Protein AF-A0A3D2TWD4-F1 (afdb_monomer)

Structure (mmCIF, N/CA/C/O backbone):
data_AF-A0A3D2TWD4-F1
#
_entry.id   AF-A0A3D2TWD4-F1
#
loop_
_atom_site.group_PDB
_atom_site.id
_atom_site.type_symbol
_atom_site.label_atom_id
_atom_site.label_alt_id
_atom_site.label_comp_id
_atom_site.label_asym_id
_atom_site.label_entity_id
_atom_site.label_seq_id
_atom_site.pdbx_PDB_ins_code
_atom_site.Cartn_x
_atom_site.Cartn_y
_atom_site.Cartn_z
_atom_site.occupancy
_atom_site.B_iso_or_equiv
_atom_site.auth_seq_id
_atom_site.auth_comp_id
_atom_site.auth_asym_id
_atom_site.auth_atom_id
_atom_site.pdbx_PDB_model_num
ATOM 1 N N . MET A 1 1 ? -10.512 9.944 16.719 1.00 63.16 1 MET A N 1
ATOM 2 C CA . MET A 1 1 ? -9.626 8.929 16.095 1.00 63.16 1 MET A CA 1
ATOM 3 C C . MET A 1 1 ? -8.364 8.806 16.935 1.00 63.16 1 MET A C 1
ATOM 5 O O . MET A 1 1 ? -7.641 9.792 17.047 1.00 63.16 1 MET A O 1
ATOM 9 N N . GLY A 1 2 ? -8.127 7.648 17.560 1.00 77.75 2 GLY A N 1
ATOM 10 C CA . GLY A 1 2 ? -6.915 7.413 18.357 1.00 77.75 2 GLY A CA 1
ATOM 11 C C . GLY A 1 2 ? -5.635 7.606 17.533 1.00 77.75 2 GLY A C 1
ATOM 12 O O . GLY A 1 2 ? -5.657 7.431 16.312 1.00 77.75 2 GLY A O 1
ATOM 13 N N . LYS A 1 3 ? -4.520 7.969 18.187 1.00 77.75 3 LYS A N 1
ATOM 14 C CA . LYS A 1 3 ? -3.221 8.231 17.528 1.00 77.75 3 LYS A CA 1
ATOM 15 C C . LYS A 1 3 ? -2.809 7.096 16.573 1.00 77.75 3 LYS A C 1
ATOM 17 O O . LYS A 1 3 ? -2.406 7.384 15.452 1.00 77.75 3 LYS A O 1
ATOM 22 N N . GLY A 1 4 ? -3.022 5.832 16.955 1.00 79.12 4 GLY A N 1
ATOM 23 C CA . GLY A 1 4 ? -2.732 4.667 16.105 1.00 79.12 4 GLY A CA 1
ATOM 24 C C . GLY A 1 4 ? -3.554 4.602 14.809 1.00 79.12 4 GLY A C 1
ATOM 25 O O . GLY A 1 4 ? -3.020 4.252 13.762 1.00 79.12 4 GLY A O 1
ATOM 26 N N . LEU A 1 5 ? -4.822 5.030 14.834 1.00 82.44 5 LEU A N 1
ATOM 27 C CA . LEU A 1 5 ? -5.683 5.030 13.645 1.00 82.44 5 LEU A CA 1
ATOM 28 C C . LEU A 1 5 ? -5.252 6.099 12.631 1.00 82.44 5 LEU A C 1
ATOM 30 O O . LEU A 1 5 ? -5.342 5.876 11.428 1.00 82.44 5 LEU A O 1
ATOM 34 N N . LYS A 1 6 ? -4.753 7.252 13.105 1.00 82.81 6 LYS A N 1
ATOM 35 C CA . LYS A 1 6 ? -4.162 8.272 12.222 1.00 82.81 6 LYS A CA 1
ATOM 36 C C . LYS A 1 6 ? -2.908 7.739 11.533 1.00 82.81 6 LYS A C 1
ATOM 38 O O . LYS A 1 6 ? -2.777 7.904 10.327 1.00 82.81 6 LYS A O 1
ATOM 43 N N . VAL A 1 7 ? -2.024 7.071 12.277 1.00 86.81 7 VAL A N 1
ATOM 44 C CA . VAL A 1 7 ? -0.796 6.478 11.725 1.00 86.81 7 VAL A CA 1
ATOM 45 C C . VAL A 1 7 ? -1.121 5.416 10.673 1.00 86.81 7 VAL A C 1
ATOM 47 O O . VAL A 1 7 ? -0.535 5.447 9.596 1.00 86.81 7 VAL A O 1
ATOM 50 N N . LEU A 1 8 ? -2.107 4.545 10.922 1.00 85.56 8 LEU A N 1
ATOM 51 C CA . LEU A 1 8 ? -2.543 3.563 9.922 1.00 85.56 8 LEU A CA 1
ATOM 52 C C . LEU A 1 8 ? -3.001 4.225 8.618 1.00 85.56 8 LEU A C 1
ATOM 54 O O . LEU A 1 8 ? -2.628 3.774 7.541 1.00 85.56 8 LEU A O 1
ATOM 58 N N . VAL A 1 9 ? -3.778 5.309 8.706 1.00 86.38 9 VAL A N 1
ATOM 59 C CA . VAL A 1 9 ? -4.223 6.056 7.519 1.00 86.38 9 VAL A CA 1
ATOM 60 C C . VAL A 1 9 ? -3.030 6.623 6.749 1.00 86.38 9 VAL A C 1
ATOM 62 O O . VAL A 1 9 ? -3.004 6.504 5.529 1.00 86.38 9 VAL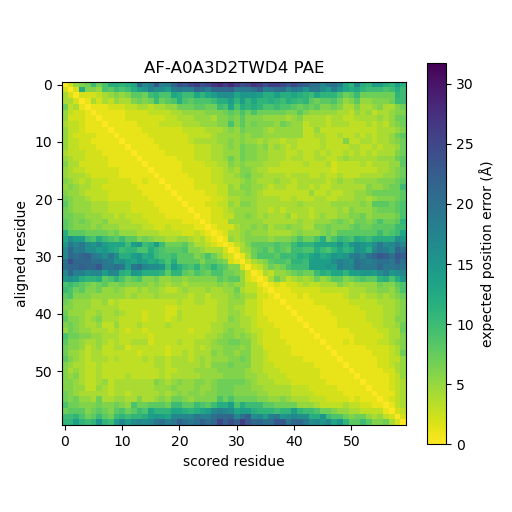 A O 1
ATOM 65 N N . TYR A 1 10 ? -2.020 7.173 7.429 1.00 88.75 10 TYR A N 1
ATOM 66 C CA . TYR A 1 10 ? -0.797 7.635 6.762 1.00 88.75 10 TYR A CA 1
ATOM 67 C C . TYR A 1 10 ? -0.053 6.502 6.047 1.00 88.75 10 TYR A C 1
ATOM 69 O O . TYR A 1 10 ? 0.358 6.683 4.903 1.00 88.75 10 TYR A O 1
ATOM 77 N N . ILE A 1 11 ? 0.075 5.333 6.683 1.00 88.50 11 ILE A N 1
ATOM 78 C CA . ILE A 1 11 ? 0.727 4.155 6.089 1.00 88.50 11 ILE A CA 1
ATOM 79 C C . ILE A 1 11 ? -0.025 3.693 4.833 1.00 88.50 11 ILE A C 1
ATOM 81 O O . ILE A 1 11 ? 0.601 3.429 3.808 1.00 88.50 11 ILE A O 1
ATOM 85 N N . ILE A 1 12 ? -1.361 3.650 4.879 1.00 89.75 12 ILE A N 1
ATOM 86 C CA . ILE A 1 12 ? -2.199 3.292 3.725 1.00 89.75 12 ILE A CA 1
ATOM 87 C C . ILE A 1 12 ? -1.989 4.284 2.579 1.00 89.75 12 ILE A C 1
ATOM 89 O O . ILE A 1 12 ? -1.725 3.872 1.452 1.00 89.75 12 ILE A O 1
ATOM 93 N N . THR A 1 13 ? -2.069 5.587 2.859 1.00 88.56 13 THR A N 1
ATOM 94 C CA . THR A 1 13 ? -1.875 6.628 1.842 1.00 88.56 13 THR A CA 1
ATOM 95 C C . THR A 1 13 ? -0.496 6.513 1.195 1.00 88.56 13 THR A C 1
ATOM 97 O O . THR A 1 13 ? -0.377 6.583 -0.025 1.00 88.56 13 THR A O 1
ATOM 100 N N . PHE A 1 14 ? 0.542 6.269 1.995 1.00 90.88 14 PHE A N 1
ATOM 101 C CA . PHE A 1 14 ? 1.904 6.088 1.504 1.00 90.88 14 PHE A CA 1
ATOM 102 C C . PHE A 1 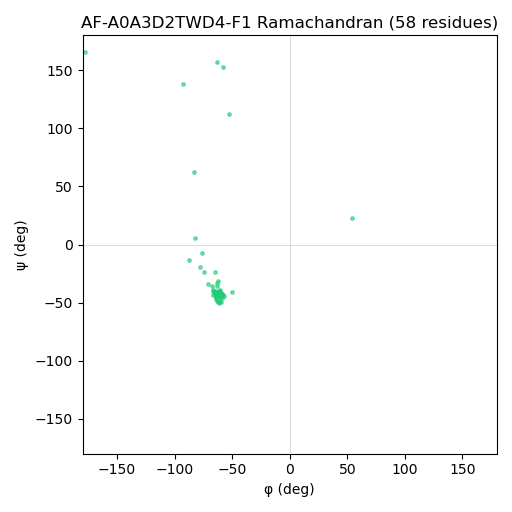14 ? 2.046 4.854 0.597 1.00 90.88 14 PHE A C 1
ATOM 104 O O . PHE A 1 14 ? 2.610 4.958 -0.493 1.00 90.88 14 PHE A O 1
ATOM 111 N N . LEU A 1 15 ? 1.474 3.711 0.994 1.00 88.75 15 LEU A N 1
ATOM 112 C CA . LEU A 1 15 ? 1.455 2.481 0.189 1.00 88.75 15 LEU A CA 1
ATOM 113 C C . LEU A 1 15 ? 0.775 2.683 -1.170 1.00 88.75 15 LEU A C 1
ATOM 115 O O . LEU A 1 15 ? 1.282 2.209 -2.190 1.00 88.75 15 LEU A O 1
ATOM 119 N N . VAL A 1 16 ? -0.349 3.403 -1.205 1.00 89.69 16 VAL A N 1
ATOM 120 C CA . VAL A 1 16 ? -1.066 3.689 -2.458 1.00 89.69 16 VAL A CA 1
ATOM 121 C C . VAL A 1 16 ? -0.243 4.597 -3.369 1.00 89.69 16 VAL A C 1
ATOM 123 O O . VAL A 1 16 ? -0.132 4.312 -4.560 1.00 89.69 16 VAL A O 1
ATOM 126 N N . ILE A 1 17 ? 0.380 5.649 -2.826 1.00 90.81 17 ILE A N 1
ATOM 127 C CA . ILE A 1 17 ? 1.222 6.569 -3.608 1.00 90.81 17 ILE A CA 1
ATOM 128 C C . ILE A 1 17 ? 2.402 5.818 -4.232 1.00 90.81 17 ILE A C 1
ATOM 130 O O . ILE A 1 17 ? 2.624 5.927 -5.436 1.00 90.81 17 ILE A O 1
ATOM 134 N N . ILE A 1 18 ? 3.124 5.007 -3.452 1.00 89.00 18 ILE A N 1
ATOM 135 C CA . ILE A 1 18 ? 4.247 4.212 -3.973 1.00 89.00 18 ILE A CA 1
ATOM 136 C C . ILE A 1 18 ? 3.779 3.225 -5.041 1.00 89.00 18 ILE A C 1
ATOM 138 O O . ILE A 1 18 ? 4.454 3.061 -6.058 1.00 89.00 18 ILE A O 1
ATOM 142 N N . SER A 1 19 ? 2.620 2.594 -4.848 1.00 87.50 19 SER A N 1
ATOM 143 C CA . SER A 1 19 ? 2.052 1.670 -5.834 1.00 87.50 19 SER A CA 1
ATOM 144 C C . SER A 1 19 ? 1.726 2.382 -7.152 1.00 87.50 19 SER A C 1
ATOM 146 O O . SER A 1 19 ? 2.065 1.875 -8.217 1.00 87.50 19 SER A O 1
ATOM 148 N N . MET A 1 20 ? 1.136 3.582 -7.097 1.00 88.44 20 MET A N 1
ATOM 149 C CA . MET A 1 20 ? 0.860 4.411 -8.279 1.00 88.44 20 MET A CA 1
ATOM 150 C C . MET A 1 20 ? 2.149 4.817 -9.004 1.00 88.44 20 MET A C 1
ATOM 152 O O . MET A 1 20 ? 2.251 4.645 -10.216 1.00 88.44 20 MET A O 1
ATOM 156 N N . VAL A 1 21 ? 3.157 5.296 -8.267 1.00 88.25 21 VAL A N 1
ATOM 157 C CA . VAL A 1 21 ? 4.470 5.651 -8.835 1.00 88.25 21 VAL A CA 1
ATOM 158 C C . VAL A 1 21 ? 5.125 4.434 -9.489 1.00 88.25 21 VAL A C 1
ATOM 160 O O . VAL A 1 21 ? 5.654 4.537 -10.593 1.00 88.25 21 VAL A O 1
ATOM 163 N N . SER A 1 22 ? 5.035 3.266 -8.851 1.00 84.50 22 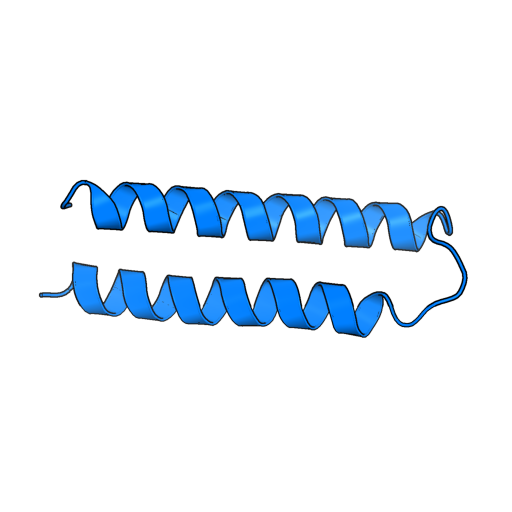SER A N 1
ATOM 164 C CA . SER A 1 22 ? 5.579 2.016 -9.386 1.00 84.50 22 SER A CA 1
ATOM 165 C C . SER A 1 22 ? 4.872 1.596 -10.679 1.00 84.50 22 SER A C 1
ATOM 167 O O . SER A 1 22 ? 5.538 1.218 -11.635 1.00 84.50 22 SER A O 1
ATOM 169 N N . LEU A 1 23 ? 3.545 1.732 -10.773 1.00 84.38 23 LEU A N 1
ATOM 170 C CA . LEU A 1 23 ? 2.810 1.455 -12.016 1.00 84.38 23 LEU A CA 1
ATOM 171 C C . LEU A 1 23 ? 3.247 2.369 -13.164 1.00 84.38 23 LEU A C 1
ATOM 173 O O . LEU A 1 23 ? 3.457 1.892 -14.277 1.00 84.38 23 LEU A O 1
ATOM 177 N N . ILE A 1 24 ? 3.428 3.662 -12.889 1.00 85.00 24 ILE A N 1
ATOM 178 C CA . ILE A 1 24 ? 3.892 4.635 -13.886 1.00 85.00 24 ILE A CA 1
ATOM 179 C C . ILE A 1 24 ? 5.301 4.261 -14.363 1.00 85.00 24 ILE A C 1
ATOM 181 O O . ILE A 1 24 ? 5.546 4.135 -15.557 1.00 85.00 24 ILE A O 1
ATOM 185 N N . LEU A 1 25 ? 6.225 4.004 -13.438 1.00 83.88 25 LEU A N 1
ATOM 186 C CA . LEU A 1 25 ? 7.597 3.600 -13.757 1.00 83.88 25 LEU A CA 1
ATOM 187 C C . LEU A 1 25 ? 7.663 2.257 -14.519 1.00 83.88 25 LEU A C 1
ATOM 189 O O . LEU A 1 25 ? 8.539 2.078 -15.366 1.00 83.88 25 LEU A O 1
ATOM 193 N N . MET A 1 26 ? 6.724 1.331 -14.277 1.00 79.56 26 MET A N 1
ATOM 194 C CA . MET A 1 26 ? 6.599 0.089 -15.054 1.00 79.56 26 MET A CA 1
ATOM 195 C C . MET A 1 26 ? 6.164 0.351 -16.499 1.00 79.56 26 MET A C 1
ATOM 197 O O . MET A 1 26 ? 6.666 -0.320 -17.400 1.00 79.56 26 MET A O 1
ATOM 201 N N . GLN A 1 27 ? 5.298 1.340 -16.743 1.00 79.25 27 GLN A N 1
ATOM 202 C CA . GLN A 1 27 ? 4.925 1.741 -18.107 1.00 79.25 27 GLN A CA 1
ATOM 203 C C . GLN A 1 27 ? 6.121 2.282 -18.901 1.00 79.25 27 GLN A C 1
ATOM 205 O O . GLN A 1 27 ? 6.220 2.030 -20.098 1.00 79.25 27 GLN A O 1
ATOM 210 N N . PHE A 1 28 ? 7.064 2.956 -18.238 1.00 83.19 28 PHE A N 1
ATOM 211 C CA . PHE A 1 28 ? 8.294 3.459 -18.860 1.00 83.19 28 PHE A CA 1
ATOM 212 C C . PHE A 1 28 ? 9.408 2.406 -18.996 1.00 83.19 28 PHE A C 1
ATOM 214 O O . PHE A 1 28 ? 10.518 2.753 -19.391 1.00 83.19 28 PHE A O 1
ATOM 221 N N . GLN A 1 29 ? 9.147 1.133 -18.662 1.00 72.88 29 GLN A N 1
ATOM 222 C CA . GLN A 1 29 ? 10.141 0.046 -18.663 1.00 72.88 29 GLN A CA 1
ATOM 223 C C . GLN A 1 29 ? 11.407 0.351 -17.832 1.00 72.88 29 GLN A C 1
ATOM 225 O O . GLN A 1 29 ? 12.453 -0.262 -18.032 1.00 72.88 29 GLN A O 1
ATOM 230 N N . LEU A 1 30 ? 11.311 1.267 -16.861 1.00 71.38 30 LEU A N 1
ATOM 231 C CA . LEU A 1 30 ? 12.422 1.655 -15.984 1.00 71.38 30 LEU A CA 1
ATOM 232 C C . LEU A 1 30 ? 12.711 0.606 -14.896 1.00 71.38 30 LEU A C 1
ATOM 234 O O . LEU A 1 30 ? 13.700 0.722 -14.173 1.00 71.38 30 LEU A O 1
ATOM 238 N N . PHE A 1 31 ? 11.862 -0.420 -14.772 1.00 66.81 31 PHE A N 1
ATOM 239 C CA . PHE A 1 31 ? 12.047 -1.515 -13.827 1.00 66.81 31 PHE A CA 1
ATOM 240 C C . PHE A 1 31 ? 12.792 -2.707 -14.449 1.00 66.81 31 PHE A C 1
ATOM 242 O O . PHE A 1 31 ? 12.482 -3.119 -15.570 1.00 66.81 31 PHE A O 1
ATOM 249 N N . PRO A 1 32 ? 13.737 -3.320 -13.712 1.00 68.25 32 PRO A N 1
ATOM 250 C CA . PRO A 1 32 ? 14.468 -4.498 -14.169 1.00 68.25 32 PRO A CA 1
ATOM 251 C C . PRO A 1 32 ? 13.531 -5.694 -14.389 1.00 68.25 32 PRO A C 1
ATOM 253 O O . PRO A 1 32 ? 12.464 -5.782 -13.780 1.00 68.25 32 PRO A O 1
ATOM 256 N N . LYS A 1 33 ? 13.947 -6.650 -15.232 1.00 66.38 33 LYS A N 1
ATOM 257 C CA . LYS A 1 33 ? 13.186 -7.879 -15.5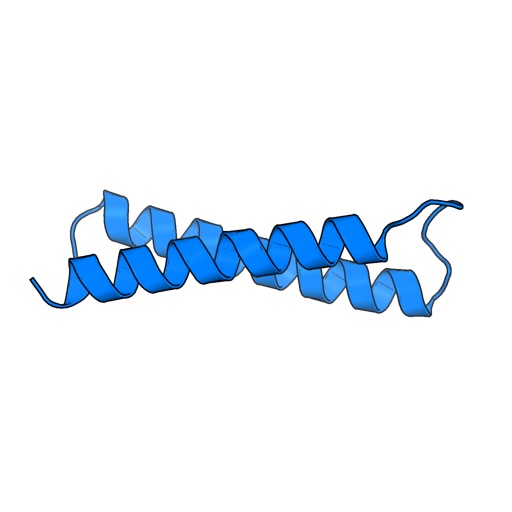22 1.00 66.38 33 LYS A CA 1
ATOM 258 C C . LYS A 1 33 ? 12.814 -8.609 -14.219 1.00 66.38 33 LYS A C 1
ATOM 260 O O . LYS A 1 33 ? 13.684 -9.126 -13.528 1.00 66.38 33 LYS A O 1
ATOM 265 N N . GLY A 1 34 ? 11.521 -8.646 -13.900 1.00 71.62 34 GLY A N 1
ATOM 266 C CA . GLY A 1 34 ? 10.957 -9.259 -12.694 1.00 71.62 34 GLY A CA 1
ATOM 267 C C . GLY A 1 34 ? 9.427 -9.160 -12.679 1.00 71.62 34 GLY A C 1
ATOM 268 O O . GLY A 1 34 ? 8.846 -8.400 -13.456 1.00 71.62 34 GLY A O 1
ATOM 269 N N . ASN A 1 35 ? 8.754 -9.918 -11.806 1.00 81.94 35 ASN A N 1
ATOM 270 C CA . ASN A 1 35 ? 7.288 -9.903 -11.701 1.00 81.94 35 ASN A CA 1
ATOM 271 C C . ASN A 1 35 ? 6.788 -8.740 -10.823 1.00 81.94 35 ASN A C 1
ATOM 273 O O . ASN A 1 35 ? 6.182 -8.936 -9.771 1.00 81.94 35 ASN A O 1
ATOM 277 N N . TRP A 1 36 ? 7.062 -7.509 -11.250 1.00 81.00 36 TRP A N 1
ATOM 278 C CA . TRP A 1 36 ? 6.675 -6.296 -10.523 1.00 81.00 36 TRP A CA 1
ATOM 279 C C . TRP A 1 36 ? 5.158 -6.103 -10.435 1.00 81.00 36 TRP A C 1
ATOM 281 O O . TRP A 1 36 ? 4.680 -5.504 -9.476 1.00 81.00 36 TRP A O 1
ATOM 291 N N . ASN A 1 37 ? 4.396 -6.699 -11.359 1.00 82.50 37 ASN A N 1
ATOM 292 C CA . ASN A 1 37 ? 2.936 -6.712 -11.293 1.00 82.50 37 ASN A CA 1
ATOM 293 C C . ASN A 1 37 ? 2.474 -7.394 -10.003 1.00 82.50 37 ASN A C 1
ATOM 295 O O . ASN A 1 37 ? 1.658 -6.838 -9.280 1.00 82.50 37 ASN A O 1
ATOM 299 N N . PHE A 1 38 ? 3.065 -8.543 -9.657 1.00 85.69 38 PHE A N 1
ATOM 300 C CA . PHE A 1 38 ? 2.766 -9.236 -8.404 1.00 85.69 38 PHE A CA 1
ATOM 301 C C . PHE A 1 38 ? 3.098 -8.387 -7.169 1.00 85.69 38 PHE A C 1
ATOM 303 O O . PHE A 1 38 ? 2.299 -8.323 -6.236 1.00 85.69 38 PHE A O 1
ATOM 310 N N . VAL A 1 39 ? 4.241 -7.692 -7.175 1.00 86.25 39 VAL A N 1
ATOM 311 C CA . VAL A 1 39 ? 4.666 -6.826 -6.060 1.00 86.25 39 VAL A CA 1
ATOM 312 C C . VAL A 1 39 ? 3.684 -5.671 -5.858 1.00 86.25 39 VAL A C 1
ATOM 314 O O . VAL A 1 39 ? 3.214 -5.448 -4.743 1.00 86.25 39 VAL A O 1
ATOM 317 N N . VAL A 1 40 ? 3.315 -4.975 -6.935 1.00 87.31 40 VAL A N 1
ATOM 318 C CA . VAL A 1 40 ? 2.342 -3.877 -6.884 1.00 87.31 40 VAL A CA 1
ATOM 319 C C . VAL A 1 40 ? 0.963 -4.384 -6.455 1.00 87.31 40 VAL A C 1
ATOM 321 O O . VAL A 1 40 ? 0.315 -3.769 -5.608 1.00 87.31 40 VAL A O 1
ATOM 324 N N . THR A 1 41 ? 0.517 -5.532 -6.971 1.00 88.06 41 THR A N 1
ATOM 325 C CA . THR A 1 41 ? -0.750 -6.149 -6.557 1.00 88.06 41 THR A CA 1
ATOM 326 C C . THR A 1 41 ? -0.746 -6.503 -5.068 1.00 88.06 41 THR A C 1
ATOM 328 O O . THR A 1 41 ? -1.745 -6.262 -4.388 1.00 88.06 41 THR A O 1
ATOM 331 N N . ALA A 1 42 ? 0.365 -7.007 -4.522 1.00 88.06 42 ALA A N 1
ATOM 332 C CA . ALA A 1 42 ? 0.499 -7.297 -3.094 1.00 88.06 42 ALA A CA 1
ATOM 333 C C . ALA A 1 42 ? 0.484 -6.019 -2.230 1.00 88.06 42 ALA A C 1
ATOM 335 O O . ALA A 1 42 ? -0.161 -5.986 -1.175 1.00 88.06 42 ALA A O 1
ATOM 336 N N . MET A 1 43 ? 1.127 -4.939 -2.687 1.00 89.44 43 MET A N 1
ATOM 337 C CA . MET A 1 43 ? 1.098 -3.635 -2.009 1.00 89.44 43 MET A CA 1
ATOM 338 C C . MET A 1 43 ? -0.314 -3.036 -1.978 1.00 89.44 43 MET A C 1
ATOM 340 O O . MET A 1 43 ? -0.782 -2.605 -0.926 1.00 89.44 43 MET A O 1
ATOM 344 N N . LEU A 1 44 ? -1.039 -3.074 -3.098 1.00 89.19 44 LEU A N 1
ATOM 345 C CA . LEU A 1 44 ? -2.421 -2.590 -3.159 1.00 89.19 44 LEU A CA 1
ATOM 346 C C . LEU A 1 44 ? -3.372 -3.457 -2.324 1.00 89.19 44 LEU A C 1
ATOM 348 O O . LEU A 1 44 ? -4.22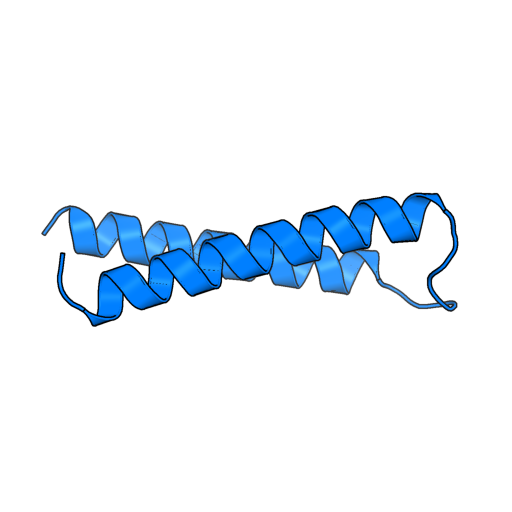6 -2.927 -1.614 1.00 89.19 44 LEU A O 1
ATOM 352 N N . SER A 1 45 ? -3.194 -4.780 -2.353 1.00 90.81 45 SER A N 1
ATOM 353 C CA . SER A 1 45 ? -4.013 -5.712 -1.567 1.00 90.81 45 SER A CA 1
ATOM 354 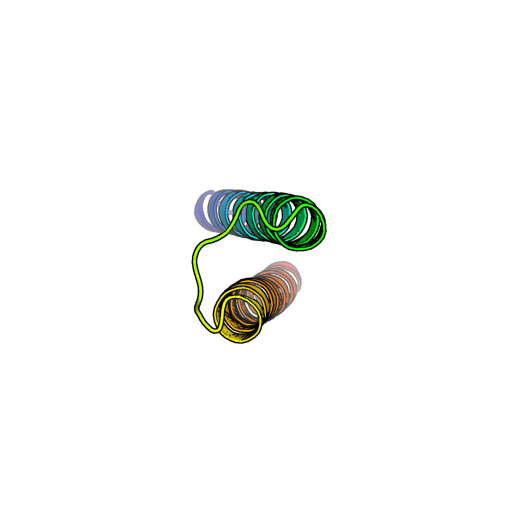C C . SER A 1 45 ? -3.819 -5.507 -0.062 1.00 90.81 45 SER A C 1
ATOM 356 O O . SER A 1 45 ? -4.793 -5.450 0.687 1.00 90.81 45 SER A O 1
ATOM 358 N N . SER A 1 46 ? -2.576 -5.326 0.397 1.00 90.25 46 SER A N 1
ATOM 359 C CA . SER A 1 46 ? -2.289 -5.029 1.808 1.00 90.25 46 SER A CA 1
ATOM 360 C C . SER A 1 46 ? -2.829 -3.659 2.237 1.00 90.25 46 SER A C 1
ATOM 362 O O . SER A 1 46 ? -3.434 -3.554 3.307 1.00 90.25 46 SER A O 1
ATOM 364 N N . ALA A 1 47 ? -2.713 -2.630 1.389 1.00 89.12 47 ALA A N 1
ATOM 365 C CA . ALA A 1 47 ? -3.315 -1.319 1.638 1.00 89.12 47 ALA A CA 1
ATOM 366 C C . ALA A 1 47 ? -4.848 -1.395 1.760 1.00 89.12 47 ALA A C 1
ATOM 368 O O . ALA A 1 47 ? -5.427 -0.770 2.651 1.00 89.12 47 ALA A O 1
ATOM 369 N N . TYR A 1 48 ? -5.505 -2.198 0.917 1.00 89.62 48 TYR A N 1
ATOM 370 C CA . TYR A 1 48 ? -6.950 -2.417 0.976 1.00 89.62 48 TYR A CA 1
ATOM 371 C C . TYR A 1 48 ? -7.380 -3.102 2.280 1.00 89.62 48 TYR A C 1
ATOM 373 O O . TYR A 1 48 ? -8.296 -2.623 2.948 1.00 89.62 48 TYR A O 1
ATOM 381 N N . I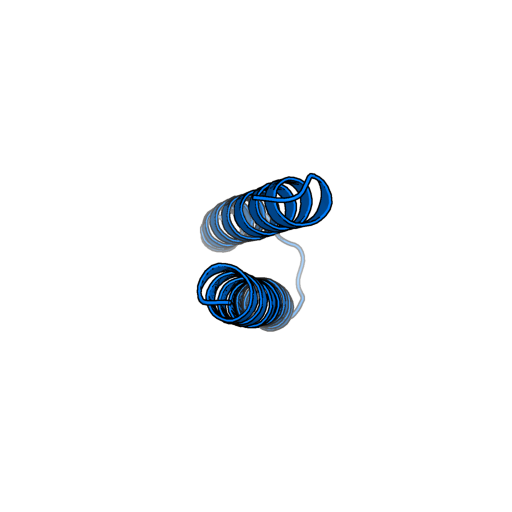LE A 1 49 ? -6.690 -4.170 2.695 1.00 91.25 49 ILE A N 1
ATOM 382 C CA . ILE A 1 49 ? -6.977 -4.865 3.962 1.00 91.25 49 ILE A CA 1
ATOM 383 C C . ILE A 1 49 ? -6.834 -3.903 5.148 1.00 91.25 49 ILE A C 1
ATOM 385 O O . ILE A 1 49 ? -7.723 -3.824 5.998 1.00 91.25 49 ILE A O 1
ATOM 389 N N . LEU A 1 50 ? -5.752 -3.119 5.186 1.00 88.81 50 LEU A N 1
ATOM 390 C CA . LEU A 1 50 ? -5.539 -2.105 6.222 1.00 88.81 50 LEU A CA 1
ATOM 391 C C . LEU A 1 50 ? -6.651 -1.048 6.224 1.00 88.81 50 LEU A C 1
ATOM 393 O O . LEU A 1 50 ? -7.110 -0.642 7.292 1.00 88.81 50 LEU A O 1
ATOM 397 N N . LEU A 1 51 ? -7.125 -0.626 5.052 1.00 88.38 51 LEU A N 1
ATOM 398 C CA . LEU A 1 51 ? -8.222 0.331 4.929 1.00 88.38 51 LEU A CA 1
ATOM 399 C C . LEU A 1 51 ? -9.545 -0.235 5.460 1.00 88.38 51 LEU A C 1
ATOM 401 O O . LEU A 1 51 ? -10.252 0.463 6.189 1.00 88.38 51 LEU A O 1
ATOM 405 N N . VAL A 1 52 ? -9.853 -1.503 5.177 1.00 89.75 52 VAL A N 1
ATOM 406 C CA . VAL A 1 52 ? -11.030 -2.194 5.732 1.00 89.75 52 VAL A CA 1
ATOM 407 C C . VAL A 1 52 ? -10.948 -2.270 7.258 1.00 89.75 52 VAL A C 1
ATOM 409 O O . VAL A 1 52 ? -11.928 -1.961 7.936 1.00 89.75 52 VAL A O 1
ATOM 412 N N . ILE A 1 53 ? -9.775 -2.595 7.810 1.00 87.25 53 ILE A N 1
ATOM 413 C CA . ILE A 1 53 ? -9.536 -2.604 9.261 1.00 87.25 53 ILE A CA 1
ATOM 414 C C . ILE A 1 53 ? -9.784 -1.211 9.850 1.00 87.25 53 ILE A C 1
ATOM 416 O O . ILE A 1 53 ? -10.539 -1.072 10.811 1.00 87.25 53 ILE A O 1
ATOM 420 N N . VAL A 1 54 ? -9.212 -0.161 9.253 1.00 85.94 54 VAL A N 1
ATOM 421 C CA . VAL A 1 54 ? -9.428 1.222 9.704 1.00 85.94 54 VAL A CA 1
ATOM 422 C C . VAL A 1 54 ? -10.910 1.584 9.692 1.00 85.94 54 VAL A C 1
ATOM 424 O O . VAL A 1 54 ? -11.387 2.177 10.656 1.00 85.94 54 VAL A O 1
ATOM 427 N N . LEU A 1 55 ? -11.649 1.234 8.636 1.00 84.56 55 LEU A N 1
ATOM 428 C CA . LEU A 1 55 ? -13.086 1.498 8.543 1.00 84.56 55 LEU A CA 1
ATOM 429 C C . LEU A 1 55 ? -13.887 0.728 9.600 1.00 84.56 55 LEU A C 1
ATOM 431 O O . LEU A 1 55 ? -14.800 1.302 10.195 1.00 84.56 55 LEU A O 1
ATOM 435 N N . ALA A 1 56 ? -13.528 -0.527 9.874 1.00 84.00 56 ALA A N 1
ATOM 436 C CA . ALA A 1 56 ? -14.157 -1.334 10.916 1.00 84.00 56 ALA A CA 1
ATOM 437 C C . ALA A 1 56 ? -13.940 -0.730 12.314 1.00 84.00 56 ALA A C 1
ATOM 439 O O . ALA A 1 56 ? -14.889 -0.607 13.085 1.00 84.00 56 ALA A O 1
ATOM 440 N N . PHE A 1 57 ? -12.719 -0.279 12.618 1.00 80.19 57 PHE A N 1
ATOM 441 C CA . PHE A 1 57 ? -12.397 0.381 13.887 1.00 80.19 57 PHE A CA 1
ATOM 442 C C . PHE A 1 57 ? -12.930 1.812 13.997 1.00 80.19 57 PHE A C 1
ATOM 444 O O . PHE A 1 57 ? -13.101 2.297 15.106 1.00 80.19 57 PHE A O 1
ATOM 451 N N . 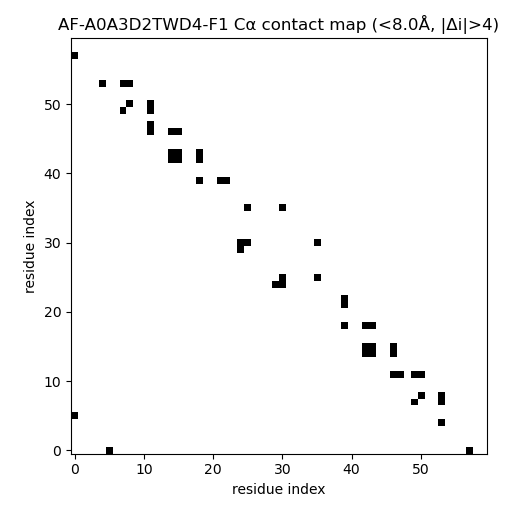ARG A 1 58 ? -13.188 2.506 12.881 1.00 72.00 58 ARG A N 1
ATOM 452 C CA . ARG A 1 58 ? -13.772 3.859 12.896 1.00 72.00 58 ARG A CA 1
ATOM 453 C C . ARG A 1 58 ? -15.290 3.845 13.153 1.00 72.00 58 ARG A C 1
ATOM 455 O O . ARG A 1 58 ? -15.838 4.890 13.482 1.00 72.00 58 ARG A O 1
ATOM 462 N N . ARG A 1 59 ? -15.967 2.705 12.950 1.00 60.28 59 ARG A N 1
ATOM 463 C CA . ARG A 1 59 ? -17.417 2.531 13.182 1.00 60.28 59 ARG A CA 1
ATOM 464 C C . ARG A 1 59 ? -17.780 2.130 14.620 1.00 60.28 59 ARG A C 1
ATOM 466 O O . ARG A 1 59 ? -18.960 2.183 14.950 1.00 60.28 59 ARG A O 1
ATOM 473 N N . LYS A 1 60 ? -16.807 1.709 15.432 1.00 53.25 60 LYS A N 1
ATOM 474 C CA . LYS A 1 60 ? -16.958 1.477 16.878 1.00 53.25 60 LYS A CA 1
ATOM 475 C C . LYS A 1 60 ? -16.479 2.695 17.657 1.00 53.25 60 LYS A C 1
ATOM 477 O O . LYS A 1 60 ? -17.026 2.905 18.755 1.00 53.25 60 LYS A O 1
#

Solvent-accessible surface area (backbone atoms only — not comparable to full-atom values): 3471 Å² total; per-residue (Å²): 130,58,74,67,58,53,51,51,52,52,52,34,54,50,42,50,52,52,40,53,53,48,54,54,41,50,74,70,62,76,56,75,97,67,72,57,67,59,54,42,51,52,44,52,50,52,30,49,54,52,50,53,50,52,54,59,63,71,76,108

Mean predicted aligned error: 5.7 Å

Radius of gyration: 14.03 Å; Cα contacts (8 Å, |Δi|>4): 27; chains: 1; bounding box: 32×19×37 Å

Sequence (60 aa):
MGKGLKVLVYIITFLVIISMVSLILMQFQLFPKGNWNFVVTAMLSSAYILLVIVLAFRRK

Secondary structure (DSSP, 8-state):
--HHHHHHHHHHHHHHHHHHHHHHHHHTT-S-SS-HHHHHHHHHHHHHH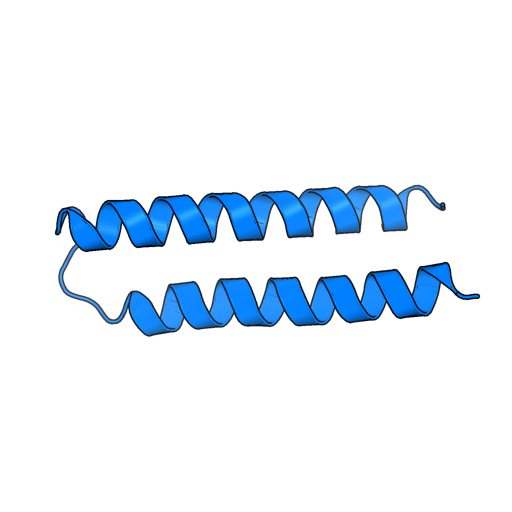HHHHHHHHH--

Nearest PDB structures (foldseek):
  6vme-assembly6_O  TM=8.661E-01  e=8.530E+00  Homo sapiens
  2f6m-assembly2_C  TM=8.235E-01  e=7.973E+00  Saccharomyces cerevisiae
  2f6m-assembly1_A  TM=8.262E-01  e=8.530E+00  Saccharomyces cerevisiae

pLDDT: mean 82.88, std 8.38, range [53.25, 91.25]

Foldseek 3Di:
DDPVLVVLVVLLVVLVVVLVVLVVCVVVVVDDPDPVVVVSVVSNVVSVVSVVVSVVVVVD